Protein AF-A0A1I8BMN9-F1 (afdb_monomer_lite)

Structure (mmCIF, N/CA/C/O backbone):
data_AF-A0A1I8BMN9-F1
#
_entry.id   AF-A0A1I8BMN9-F1
#
loop_
_atom_site.group_PDB
_atom_site.id
_atom_site.type_symbol
_atom_site.label_atom_id
_atom_site.label_alt_id
_atom_site.label_comp_id
_atom_site.label_asym_id
_atom_site.label_entity_id
_atom_site.label_seq_id
_atom_site.pdbx_PDB_ins_code
_atom_site.Cartn_x
_atom_site.Cartn_y
_atom_site.Cartn_z
_atom_site.occupancy
_atom_site.B_iso_or_equiv
_atom_site.auth_seq_id
_atom_site.auth_comp_id
_atom_site.auth_asym_id
_atom_site.auth_atom_id
_atom_site.pdbx_PDB_model_num
ATOM 1 N N . MET A 1 1 ? 40.258 2.651 -18.304 1.00 59.41 1 MET A N 1
ATOM 2 C CA . MET A 1 1 ? 38.860 2.985 -17.955 1.00 59.41 1 MET A CA 1
ATOM 3 C C . MET A 1 1 ? 37.965 2.074 -18.788 1.00 59.41 1 MET A C 1
ATOM 5 O O . MET A 1 1 ? 38.075 2.119 -20.004 1.00 59.41 1 MET A O 1
ATOM 9 N N . THR A 1 2 ? 37.216 1.151 -18.178 1.00 88.31 2 THR A N 1
ATOM 10 C CA . THR A 1 2 ? 36.378 0.184 -18.918 1.00 88.31 2 THR A CA 1
ATOM 11 C C . THR A 1 2 ? 34.942 0.693 -19.035 1.00 88.31 2 THR A C 1
ATOM 13 O O . THR A 1 2 ? 34.477 1.437 -18.172 1.00 88.31 2 THR A O 1
ATOM 16 N N . VAL A 1 3 ? 34.218 0.271 -20.075 1.00 88.69 3 VAL A N 1
ATOM 17 C CA . VAL A 1 3 ? 32.812 0.661 -20.310 1.00 88.69 3 VAL A CA 1
ATOM 18 C C . VAL A 1 3 ? 31.931 0.358 -19.089 1.00 88.69 3 VAL A C 1
ATOM 20 O O . VAL A 1 3 ? 31.103 1.177 -18.695 1.00 88.69 3 VAL A O 1
ATOM 23 N N . SER A 1 4 ? 32.170 -0.772 -18.420 1.00 86.94 4 SER A N 1
ATOM 24 C CA . SER A 1 4 ? 31.459 -1.158 -17.196 1.00 86.94 4 SER A CA 1
ATOM 25 C C . SER A 1 4 ? 31.674 -0.175 -16.040 1.00 86.94 4 SER A C 1
ATOM 27 O O . SER A 1 4 ? 30.757 0.072 -15.259 1.00 86.94 4 SER A O 1
ATOM 29 N N . MET A 1 5 ? 32.873 0.407 -15.930 1.00 88.56 5 MET A N 1
ATOM 30 C CA . MET A 1 5 ? 33.196 1.380 -14.885 1.00 88.56 5 MET A CA 1
ATOM 31 C C . MET A 1 5 ? 32.494 2.721 -15.141 1.00 88.56 5 MET A C 1
ATOM 33 O O . MET A 1 5 ? 31.901 3.272 -14.217 1.00 88.56 5 MET A O 1
ATOM 37 N N . MET A 1 6 ? 32.457 3.173 -16.400 1.00 89.75 6 MET A N 1
ATOM 38 C CA . MET A 1 6 ? 31.724 4.379 -16.811 1.00 89.75 6 MET A CA 1
ATOM 39 C C . MET A 1 6 ? 30.208 4.246 -16.597 1.00 89.75 6 MET A C 1
ATOM 41 O O . MET A 1 6 ? 29.554 5.179 -16.127 1.00 89.75 6 MET A O 1
ATOM 45 N N . TYR A 1 7 ? 29.639 3.075 -16.905 1.00 90.31 7 TYR A N 1
ATOM 46 C CA . TYR A 1 7 ? 28.216 2.805 -16.680 1.00 90.31 7 TYR A CA 1
ATOM 47 C C . TYR A 1 7 ? 27.857 2.836 -15.190 1.00 90.31 7 TYR A C 1
ATOM 49 O O . TYR A 1 7 ? 26.866 3.453 -14.799 1.00 90.31 7 TYR A O 1
ATOM 57 N N . ARG A 1 8 ? 28.695 2.230 -14.337 1.00 91.88 8 ARG A N 1
ATOM 58 C CA . ARG A 1 8 ? 28.484 2.237 -12.883 1.00 91.88 8 ARG A CA 1
ATOM 59 C C . ARG A 1 8 ? 28.522 3.653 -12.311 1.00 91.88 8 ARG A C 1
ATOM 61 O O . ARG A 1 8 ? 27.694 3.999 -11.475 1.00 91.88 8 ARG A O 1
ATOM 68 N N . GLU A 1 9 ? 29.468 4.466 -12.768 1.00 93.00 9 GLU A N 1
ATOM 69 C CA . GLU A 1 9 ? 29.594 5.861 -12.348 1.00 93.00 9 GLU A CA 1
ATOM 70 C C . GLU A 1 9 ? 28.387 6.701 -12.796 1.00 93.00 9 GLU A C 1
ATOM 72 O O . GLU A 1 9 ? 27.808 7.429 -11.991 1.00 93.00 9 GLU A O 1
ATOM 77 N N . SER A 1 10 ? 27.917 6.499 -14.030 1.00 90.81 10 SER A N 1
ATOM 78 C CA . SER A 1 10 ? 26.709 7.153 -14.556 1.00 90.81 10 SER A CA 1
ATOM 79 C C . SER A 1 10 ? 25.452 6.803 -13.749 1.00 90.81 10 SER A C 1
ATOM 81 O O . SER A 1 10 ? 24.656 7.685 -13.425 1.00 90.81 10 SER A O 1
ATOM 83 N N . LEU A 1 11 ? 25.282 5.530 -13.374 1.00 93.56 11 LEU A N 1
ATOM 84 C CA . LEU A 1 11 ? 24.168 5.087 -12.530 1.00 93.56 11 LEU A CA 1
ATOM 85 C C . LEU A 1 11 ? 24.235 5.664 -11.113 1.00 93.56 11 LEU A C 1
ATOM 87 O O . LEU A 1 11 ? 23.212 6.087 -10.577 1.00 93.56 11 LEU A O 1
ATOM 91 N N . ASN A 1 12 ? 25.422 5.701 -10.505 1.00 92.75 12 ASN A N 1
ATOM 92 C CA . ASN A 1 12 ? 25.597 6.272 -9.168 1.00 92.75 12 ASN A CA 1
ATOM 93 C C . ASN A 1 12 ? 25.250 7.766 -9.147 1.00 92.75 12 ASN A C 1
ATOM 95 O O . ASN A 1 12 ? 24.576 8.226 -8.224 1.00 92.75 12 ASN A O 1
ATOM 99 N N . ASN A 1 13 ? 25.645 8.504 -10.186 1.00 91.94 13 ASN A N 1
ATOM 100 C CA . ASN A 1 13 ? 25.300 9.916 -10.337 1.00 91.94 13 ASN A CA 1
ATOM 101 C C . ASN A 1 13 ? 23.783 10.116 -10.485 1.00 91.94 13 ASN A C 1
ATOM 103 O O . ASN A 1 13 ? 23.211 10.986 -9.827 1.00 91.94 13 ASN A O 1
ATOM 107 N N . LEU A 1 14 ? 23.116 9.268 -11.276 1.00 91.75 14 LEU A N 1
ATOM 108 C CA . LEU A 1 14 ? 21.659 9.287 -11.424 1.00 91.75 14 LEU A CA 1
ATOM 109 C C . LEU A 1 14 ? 20.942 9.017 -10.091 1.00 91.75 14 LEU A C 1
ATOM 111 O O . LEU A 1 14 ? 20.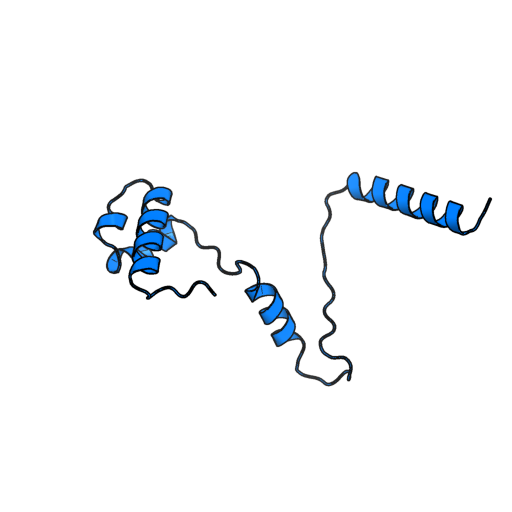035 9.759 -9.719 1.00 91.75 14 LEU A O 1
ATOM 115 N N . MET A 1 15 ? 21.358 7.988 -9.348 1.00 94.25 15 MET A N 1
ATOM 116 C CA . MET A 1 15 ? 20.749 7.650 -8.057 1.00 94.25 15 MET A CA 1
ATOM 117 C C . MET A 1 15 ? 20.942 8.763 -7.023 1.00 94.25 15 MET A C 1
ATOM 119 O O . MET A 1 15 ? 19.996 9.097 -6.313 1.00 94.25 15 MET A O 1
ATOM 123 N N . SER A 1 16 ? 22.129 9.377 -6.971 1.00 91.19 16 SER A N 1
ATOM 124 C CA . SER A 1 16 ? 22.407 10.519 -6.088 1.00 91.19 16 SER A CA 1
ATOM 125 C C . SER A 1 16 ? 21.451 11.689 -6.346 1.00 91.19 16 SER A C 1
ATOM 127 O O . SER A 1 16 ? 20.909 12.262 -5.403 1.00 91.19 16 SER A O 1
ATOM 129 N N . MET A 1 17 ? 21.177 11.996 -7.617 1.00 87.94 17 MET A N 1
ATOM 130 C CA . MET A 1 17 ? 20.233 13.048 -8.001 1.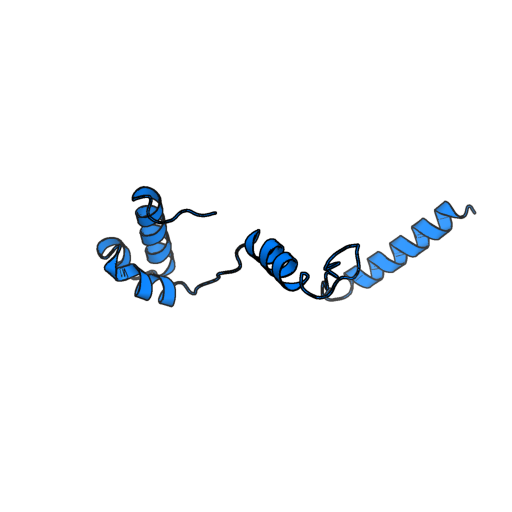00 87.94 17 MET A CA 1
ATOM 131 C C . MET A 1 17 ? 18.786 12.690 -7.636 1.00 87.94 17 MET A C 1
ATOM 133 O O . MET A 1 17 ? 18.060 13.527 -7.105 1.00 87.94 17 MET A O 1
ATOM 137 N N . LEU A 1 18 ? 18.368 11.440 -7.858 1.00 89.75 18 LEU A N 1
ATOM 138 C CA . LEU A 1 18 ? 17.019 10.984 -7.509 1.00 89.75 18 LEU A CA 1
ATOM 139 C C . LEU A 1 18 ? 16.762 11.044 -5.997 1.00 89.75 18 LEU A C 1
ATOM 141 O O . LEU A 1 18 ? 15.683 11.472 -5.589 1.00 89.75 18 LEU A O 1
ATOM 145 N N . TYR A 1 19 ? 17.752 10.692 -5.169 1.00 90.19 19 TYR A N 1
ATOM 146 C CA . TYR A 1 19 ? 17.641 10.772 -3.706 1.00 90.19 19 TYR A CA 1
ATOM 147 C C . TYR A 1 19 ? 17.514 12.202 -3.164 1.00 90.19 19 TYR A C 1
ATOM 149 O O . TYR A 1 19 ? 17.045 12.379 -2.043 1.00 90.19 19 TYR A O 1
ATOM 157 N N . GLN A 1 20 ? 17.898 13.219 -3.939 1.00 91.94 20 GLN A N 1
ATOM 158 C CA . GLN A 1 20 ? 17.757 14.630 -3.558 1.00 91.94 20 GLN A CA 1
ATOM 159 C C . GLN A 1 20 ? 16.364 15.202 -3.873 1.00 91.94 20 GLN A C 1
ATOM 161 O O . GLN A 1 20 ? 16.091 16.362 -3.573 1.00 91.94 20 GLN A O 1
ATOM 166 N N . THR A 1 21 ? 15.476 14.409 -4.479 1.00 90.38 21 THR A N 1
ATOM 167 C CA . THR A 1 21 ? 14.147 14.848 -4.931 1.00 90.38 21 THR A CA 1
ATOM 168 C C . THR A 1 21 ? 13.030 14.000 -4.325 1.00 90.38 21 THR A C 1
ATOM 170 O O . THR A 1 21 ? 13.273 12.929 -3.772 1.00 90.38 21 THR A O 1
ATOM 173 N N . HIS A 1 22 ? 11.782 14.462 -4.436 1.00 82.56 22 HIS A N 1
ATOM 174 C CA . HIS A 1 22 ? 10.607 13.662 -4.089 1.00 82.56 22 HIS A CA 1
ATOM 175 C C . HIS A 1 22 ? 10.224 12.744 -5.264 1.00 82.56 22 HIS A C 1
ATOM 177 O O . HIS A 1 22 ? 9.793 13.245 -6.306 1.00 82.56 22 HIS A O 1
ATOM 183 N N . PRO A 1 23 ? 10.359 11.410 -5.137 1.00 84.00 23 PRO A N 1
ATOM 184 C CA . PRO A 1 23 ? 10.094 10.509 -6.248 1.00 84.00 23 PRO A CA 1
ATOM 185 C C . PRO A 1 23 ? 8.589 10.306 -6.464 1.00 84.00 23 PRO A C 1
ATOM 187 O O . PRO A 1 23 ? 7.839 10.010 -5.533 1.00 84.00 23 PRO A O 1
ATOM 190 N N . HIS A 1 24 ? 8.165 10.373 -7.725 1.00 82.75 24 HIS A N 1
ATOM 191 C CA . HIS A 1 24 ? 6.840 9.948 -8.173 1.00 82.75 24 HIS A CA 1
ATOM 192 C C . HIS A 1 24 ? 6.982 8.687 -9.031 1.00 82.75 24 HIS A C 1
ATOM 194 O O . HIS A 1 24 ? 7.672 8.692 -10.049 1.00 82.75 24 HIS A O 1
ATOM 200 N N . PHE A 1 25 ? 6.334 7.594 -8.625 1.00 79.31 25 PHE A N 1
ATOM 201 C CA . PHE A 1 25 ? 6.462 6.302 -9.301 1.00 79.31 25 PHE A CA 1
ATOM 202 C C . PHE A 1 25 ? 5.303 6.068 -10.270 1.00 79.31 25 PHE A C 1
ATOM 204 O O . PHE A 1 25 ? 4.176 5.802 -9.854 1.00 79.31 25 PHE A O 1
ATOM 211 N N . ILE A 1 26 ? 5.593 6.112 -11.571 1.00 80.50 26 ILE A N 1
ATOM 212 C CA . ILE A 1 26 ? 4.657 5.710 -12.625 1.00 80.50 26 ILE A CA 1
ATOM 213 C C . ILE A 1 26 ? 5.048 4.308 -13.090 1.00 80.50 26 ILE A C 1
ATOM 215 O O . ILE A 1 26 ? 6.150 4.091 -13.592 1.00 80.50 26 ILE A O 1
ATOM 219 N N . ARG A 1 27 ? 4.144 3.339 -12.922 1.00 76.75 27 ARG A N 1
ATOM 220 C CA . ARG A 1 27 ? 4.342 1.970 -13.408 1.00 76.75 27 ARG A CA 1
ATOM 221 C C . ARG A 1 27 ? 3.615 1.787 -14.735 1.00 76.75 27 ARG A C 1
ATOM 223 O O . ARG A 1 27 ? 2.390 1.712 -14.757 1.00 76.75 27 ARG A O 1
ATOM 230 N N . CYS A 1 28 ? 4.362 1.662 -15.828 1.00 76.69 28 CYS A N 1
ATOM 231 C CA . CYS A 1 28 ? 3.790 1.270 -17.114 1.00 76.69 28 CYS A CA 1
ATOM 232 C C . CYS A 1 28 ? 3.312 -0.188 -17.048 1.00 76.69 28 CYS A C 1
ATOM 234 O O . CYS A 1 28 ? 4.036 -1.068 -16.578 1.00 76.69 28 CYS A O 1
ATOM 236 N N . ILE A 1 29 ? 2.094 -0.445 -17.523 1.00 74.44 29 ILE A N 1
ATOM 237 C CA . ILE A 1 29 ? 1.518 -1.788 -17.629 1.00 74.44 29 ILE A CA 1
ATOM 238 C C . ILE A 1 29 ? 1.405 -2.116 -19.111 1.00 74.44 29 ILE A C 1
ATOM 240 O O . ILE A 1 29 ? 0.821 -1.347 -19.872 1.00 74.44 29 ILE A O 1
ATOM 244 N N . ILE A 1 30 ? 1.949 -3.263 -19.517 1.00 74.56 30 ILE A N 1
ATOM 245 C CA . ILE A 1 30 ? 1.723 -3.788 -20.862 1.00 74.56 30 ILE A CA 1
ATOM 246 C C . ILE A 1 30 ? 0.367 -4.497 -20.833 1.00 74.56 30 ILE A C 1
ATOM 248 O O . ILE A 1 30 ? 0.227 -5.500 -20.134 1.00 74.56 30 ILE A O 1
ATOM 252 N N . PRO A 1 31 ? -0.646 -3.990 -21.555 1.00 64.88 31 PRO A N 1
ATOM 253 C CA . PRO A 1 31 ? -2.008 -4.497 -21.436 1.00 64.88 31 PRO A CA 1
ATOM 254 C C . PRO A 1 31 ? -2.176 -5.898 -22.035 1.00 64.88 31 PRO A C 1
ATOM 256 O O . PRO A 1 31 ? -3.120 -6.603 -21.695 1.00 64.88 31 PRO A O 1
ATOM 259 N N . ASN A 1 32 ? -1.312 -6.263 -22.983 1.00 69.19 32 ASN A N 1
ATOM 260 C CA . ASN A 1 32 ? -1.147 -7.590 -23.569 1.00 69.19 32 ASN A CA 1
ATOM 261 C C . ASN A 1 32 ? 0.034 -7.555 -24.556 1.00 69.19 32 ASN A C 1
ATOM 263 O O . ASN A 1 32 ? 0.345 -6.507 -25.120 1.00 69.19 32 ASN A O 1
ATOM 267 N N . GLU A 1 33 ? 0.668 -8.701 -24.803 1.00 77.62 33 GLU A N 1
ATOM 268 C CA . GLU A 1 33 ? 1.796 -8.812 -25.745 1.00 77.62 33 GLU A CA 1
ATOM 269 C C . GLU A 1 33 ? 1.361 -8.726 -27.217 1.00 77.62 33 GLU A C 1
ATOM 271 O O . GLU A 1 33 ? 2.126 -8.301 -28.079 1.00 77.62 33 GLU A O 1
ATOM 276 N N . LYS A 1 34 ? 0.106 -9.091 -27.512 1.00 80.38 34 LYS A N 1
ATOM 277 C CA . LYS A 1 34 ? -0.440 -9.186 -28.878 1.00 80.38 34 LYS A CA 1
ATOM 278 C C . LYS A 1 34 ? -0.994 -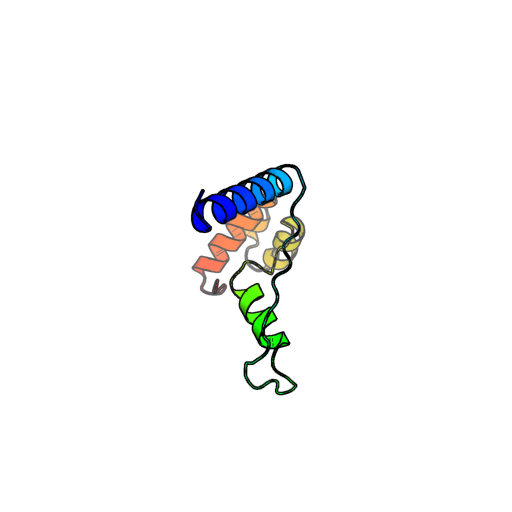7.865 -29.429 1.00 80.38 34 LYS A C 1
ATOM 280 O O . LYS A 1 34 ? -1.570 -7.861 -30.511 1.00 80.38 34 LYS A O 1
ATOM 285 N N . LYS A 1 35 ? -0.842 -6.757 -28.692 1.00 73.06 35 LYS A N 1
ATOM 286 C CA . LYS A 1 35 ? -1.395 -5.421 -28.996 1.00 73.06 35 LYS A CA 1
ATOM 287 C C . LYS A 1 35 ? -2.890 -5.423 -29.375 1.00 73.06 35 LYS A C 1
ATOM 289 O O . LYS A 1 35 ? -3.353 -4.536 -30.084 1.00 73.06 35 LYS A O 1
ATOM 294 N N . ALA A 1 36 ? -3.649 -6.405 -28.895 1.00 70.19 36 ALA A N 1
ATOM 295 C CA . ALA A 1 36 ? -5.087 -6.502 -29.096 1.00 70.19 36 ALA A CA 1
ATOM 296 C C . ALA A 1 36 ? -5.817 -5.489 -28.198 1.00 70.19 36 ALA A C 1
ATOM 298 O O . ALA A 1 36 ? -5.472 -5.309 -27.025 1.00 70.19 36 ALA A O 1
ATOM 299 N N . SER A 1 37 ? -6.836 -4.820 -28.729 1.00 63.44 37 SER A N 1
ATOM 300 C CA . SER A 1 37 ? -7.664 -3.879 -27.972 1.00 63.44 37 SER A CA 1
ATOM 301 C C . SER A 1 37 ? -8.513 -4.621 -26.929 1.00 63.44 37 SER A C 1
ATOM 303 O O . SER A 1 37 ? -9.265 -5.515 -27.305 1.00 63.44 37 SER A O 1
ATOM 305 N N . GLY A 1 38 ? -8.425 -4.253 -25.639 1.00 59.41 38 GLY A N 1
ATOM 306 C CA . GLY A 1 38 ? -9.446 -4.635 -24.641 1.00 59.41 38 GLY A CA 1
ATOM 307 C C . GLY A 1 38 ? -9.001 -5.058 -23.231 1.00 59.41 38 GLY A C 1
ATOM 308 O O . GLY A 1 38 ? -9.837 -5.050 -22.338 1.00 59.41 38 GLY A O 1
ATOM 309 N N . ASN A 1 39 ? -7.725 -5.376 -22.965 1.00 62.09 39 ASN A N 1
ATOM 310 C CA . ASN A 1 39 ? -7.378 -6.132 -21.736 1.00 62.09 39 ASN A CA 1
ATOM 311 C C . ASN A 1 39 ? -6.525 -5.403 -20.675 1.00 62.09 39 ASN A C 1
ATOM 313 O O . ASN A 1 39 ? -6.254 -5.964 -19.617 1.00 62.09 39 ASN A O 1
ATOM 317 N N . GLY A 1 40 ? -6.122 -4.148 -20.901 1.00 62.50 40 GLY A N 1
ATOM 318 C CA . GLY A 1 40 ? -5.214 -3.440 -19.980 1.00 62.50 40 GLY A CA 1
ATOM 319 C C . GLY A 1 40 ? -5.805 -3.071 -18.622 1.00 62.50 40 GLY A C 1
ATOM 320 O O . GLY A 1 40 ? -5.106 -3.068 -17.611 1.00 62.50 40 GLY A O 1
ATOM 321 N N . VAL A 1 41 ? -7.106 -2.781 -18.591 1.00 70.44 41 VAL A N 1
ATOM 322 C CA . VAL A 1 41 ? -7.804 -2.318 -17.383 1.00 70.44 41 VAL A CA 1
ATOM 323 C C . VAL A 1 41 ? -7.894 -3.429 -16.335 1.00 70.44 41 VAL A C 1
ATOM 325 O O . VAL A 1 41 ? -7.689 -3.176 -15.149 1.00 70.44 41 VAL A O 1
ATOM 328 N N . LEU A 1 42 ? -8.129 -4.673 -16.763 1.00 73.31 42 LEU A N 1
ATOM 329 C CA . LEU A 1 42 ? -8.228 -5.825 -15.861 1.00 73.31 42 LEU A CA 1
ATOM 330 C C . LEU A 1 42 ? -6.902 -6.108 -15.150 1.00 73.31 42 LEU A C 1
ATOM 332 O O . LEU A 1 42 ? -6.894 -6.434 -13.964 1.00 73.31 42 LEU A O 1
ATOM 336 N N . GLU A 1 43 ? -5.784 -5.915 -15.845 1.00 72.06 43 GLU A N 1
ATOM 337 C CA . GLU A 1 43 ? -4.452 -6.095 -15.277 1.00 72.06 43 GLU A CA 1
ATOM 338 C C . GLU A 1 43 ? -4.114 -5.006 -14.245 1.00 72.06 43 GLU A C 1
ATOM 340 O O . GLU A 1 43 ? -3.553 -5.298 -13.186 1.00 72.06 43 GLU A O 1
ATOM 345 N N . GLY A 1 44 ? -4.550 -3.765 -14.491 1.00 69.19 44 GLY A N 1
ATOM 346 C CA . GLY A 1 44 ? -4.495 -2.683 -13.505 1.00 69.19 44 GLY A CA 1
ATOM 347 C C . GLY A 1 44 ? -5.305 -3.000 -12.243 1.00 69.19 44 GLY A C 1
ATOM 348 O O . GLY A 1 44 ? -4.775 -2.918 -11.134 1.00 69.19 44 GLY A O 1
ATOM 349 N N . ILE A 1 45 ? -6.554 -3.458 -12.400 1.00 73.25 45 ILE A N 1
ATOM 350 C CA . ILE A 1 45 ? -7.412 -3.885 -11.279 1.00 73.25 45 ILE A CA 1
ATOM 351 C C . ILE A 1 45 ? -6.752 -5.031 -10.502 1.00 73.25 45 ILE A C 1
ATOM 353 O O . ILE A 1 45 ? -6.729 -5.008 -9.270 1.00 73.25 45 ILE A O 1
ATOM 357 N N . ARG A 1 46 ? -6.174 -6.016 -11.199 1.00 72.44 46 ARG A N 1
ATOM 358 C CA . ARG A 1 46 ? -5.481 -7.158 -10.588 1.00 72.44 46 ARG A CA 1
ATOM 359 C C . ARG A 1 46 ? -4.316 -6.714 -9.704 1.00 72.44 46 ARG A C 1
ATOM 361 O O . ARG A 1 46 ? -4.171 -7.227 -8.598 1.00 72.44 46 ARG A O 1
ATOM 368 N N . ILE A 1 47 ? -3.499 -5.765 -10.163 1.00 74.50 47 ILE A N 1
ATOM 369 C CA . ILE A 1 47 ? -2.380 -5.227 -9.376 1.00 74.50 47 ILE A CA 1
ATOM 370 C C . ILE A 1 47 ? -2.901 -4.439 -8.168 1.00 74.50 47 ILE A C 1
ATOM 372 O O . ILE A 1 47 ? -2.436 -4.672 -7.054 1.00 74.50 47 ILE A O 1
ATOM 376 N N . CYS A 1 48 ? -3.899 -3.569 -8.349 1.00 70.75 48 CYS A N 1
ATOM 377 C CA . CYS A 1 48 ? -4.485 -2.793 -7.252 1.00 70.75 48 CYS A CA 1
ATOM 378 C C . CYS A 1 48 ? -5.114 -3.682 -6.167 1.00 70.75 48 CYS A C 1
ATOM 380 O O . CYS A 1 48 ? -5.008 -3.365 -4.984 1.00 70.75 48 CYS A O 1
ATOM 382 N N . ARG A 1 49 ? -5.717 -4.818 -6.548 1.00 70.69 49 ARG A N 1
ATOM 383 C CA . ARG A 1 49 ? -6.304 -5.796 -5.615 1.00 70.69 49 ARG A CA 1
ATOM 384 C C . ARG A 1 49 ? -5.285 -6.599 -4.813 1.00 70.69 49 ARG A C 1
ATOM 386 O O . ARG A 1 49 ? -5.654 -7.107 -3.766 1.00 70.69 49 ARG A O 1
ATOM 393 N N . LYS A 1 50 ? -4.033 -6.716 -5.272 1.00 72.12 50 LYS A N 1
ATOM 394 C CA . LYS A 1 50 ? -2.953 -7.332 -4.478 1.00 72.12 50 LYS A CA 1
ATOM 395 C C . LYS A 1 50 ? -2.474 -6.441 -3.326 1.00 72.12 50 LYS A C 1
ATOM 397 O O . LYS A 1 50 ? -1.742 -6.916 -2.466 1.00 72.12 50 LYS A O 1
ATOM 402 N N . GLY A 1 51 ? -2.825 -5.154 -3.338 1.00 73.31 51 GLY A N 1
ATOM 403 C CA . GLY A 1 51 ? -2.621 -4.256 -2.204 1.00 73.31 51 GLY A CA 1
ATOM 404 C C . GLY A 1 51 ? -3.848 -4.189 -1.292 1.00 73.31 51 GLY A C 1
ATOM 405 O O . GLY A 1 51 ? -4.733 -5.034 -1.348 1.00 73.31 51 GLY A O 1
ATOM 406 N N . TYR A 1 52 ? -3.934 -3.113 -0.506 1.00 67.25 52 TYR A N 1
ATOM 407 C CA . TYR A 1 52 ? -5.142 -2.721 0.229 1.00 67.25 52 TYR A CA 1
ATOM 408 C C . TYR A 1 52 ? -5.797 -1.528 -0.481 1.00 67.25 52 TYR A C 1
ATOM 410 O O . TYR A 1 52 ? -5.565 -0.380 -0.085 1.00 67.25 52 TYR A O 1
ATOM 418 N N . PRO A 1 53 ? -6.552 -1.761 -1.575 1.00 64.38 53 PRO A N 1
ATOM 419 C CA . PRO A 1 53 ? -7.132 -0.679 -2.367 1.00 64.38 53 PRO A CA 1
ATOM 420 C C . PRO A 1 53 ? -8.246 0.043 -1.608 1.00 64.38 53 PRO A C 1
ATOM 422 O O . PRO A 1 53 ? -8.480 1.226 -1.836 1.00 64.38 53 PRO A O 1
ATOM 425 N N . ASN A 1 54 ? -8.922 -0.658 -0.695 1.00 69.88 54 ASN A N 1
ATOM 426 C CA . ASN A 1 54 ? -9.960 -0.077 0.137 1.00 69.88 54 ASN A CA 1
ATOM 427 C C . ASN A 1 54 ? -9.344 0.451 1.439 1.00 69.88 54 ASN A C 1
ATOM 429 O O . ASN A 1 54 ? -8.889 -0.326 2.279 1.00 69.88 54 ASN A O 1
ATOM 433 N N . ARG A 1 55 ? -9.322 1.777 1.590 1.00 74.88 55 ARG A N 1
ATOM 434 C CA . ARG A 1 55 ? -8.941 2.470 2.824 1.00 74.88 55 ARG A CA 1
ATOM 435 C C . ARG A 1 55 ? -10.153 3.254 3.307 1.00 74.88 55 ARG A C 1
ATOM 437 O O . ARG A 1 55 ? -10.539 4.231 2.675 1.00 74.88 55 ARG A O 1
ATOM 444 N N . MET A 1 56 ? -10.752 2.808 4.404 1.00 82.31 56 MET A N 1
ATOM 445 C CA . MET A 1 56 ? -11.866 3.497 5.056 1.00 82.31 56 MET A CA 1
ATOM 446 C C . MET A 1 56 ? -11.378 4.202 6.318 1.00 82.31 56 MET A C 1
ATOM 448 O O . MET A 1 56 ? -10.483 3.707 7.003 1.00 82.31 56 MET A O 1
ATOM 452 N N . VAL A 1 57 ? -11.979 5.351 6.621 1.00 87.25 57 VAL A N 1
ATOM 453 C CA . VAL A 1 57 ? -11.768 6.056 7.890 1.00 87.25 57 VAL A CA 1
ATOM 454 C C . VAL A 1 57 ? -12.434 5.261 9.019 1.00 87.25 57 VAL A C 1
ATOM 456 O O . VAL A 1 57 ? -13.460 4.613 8.800 1.00 87.25 57 VAL A O 1
ATOM 459 N N . TYR A 1 58 ? -11.857 5.286 10.223 1.00 86.25 58 TYR A N 1
ATOM 460 C CA . TYR A 1 58 ? -12.377 4.528 11.367 1.00 86.25 58 TYR A CA 1
ATOM 461 C C . TYR A 1 58 ? -13.810 4.927 11.748 1.00 86.25 58 TYR A C 1
ATOM 463 O O . TYR A 1 58 ? -14.619 4.049 12.040 1.00 86.25 58 TYR A O 1
ATOM 471 N N . SER A 1 59 ? -14.156 6.213 11.668 1.00 85.81 59 SER A N 1
ATOM 472 C CA . SER A 1 59 ? -15.522 6.712 11.870 1.00 85.81 59 SER A CA 1
ATOM 473 C C . SER A 1 59 ? -16.530 6.059 10.911 1.00 85.81 59 SER A C 1
ATOM 475 O O . SER A 1 59 ? -17.543 5.507 11.346 1.00 85.81 59 SER A O 1
ATOM 477 N N . ASP A 1 60 ? -16.215 6.037 9.613 1.00 85.75 60 ASP A N 1
ATOM 478 C CA . ASP A 1 60 ? -17.055 5.437 8.572 1.00 85.75 60 ASP A CA 1
ATOM 479 C C . ASP A 1 60 ? -17.162 3.918 8.711 1.00 85.75 60 ASP A C 1
ATOM 481 O O . ASP A 1 60 ? -18.209 3.336 8.415 1.00 85.75 60 ASP A O 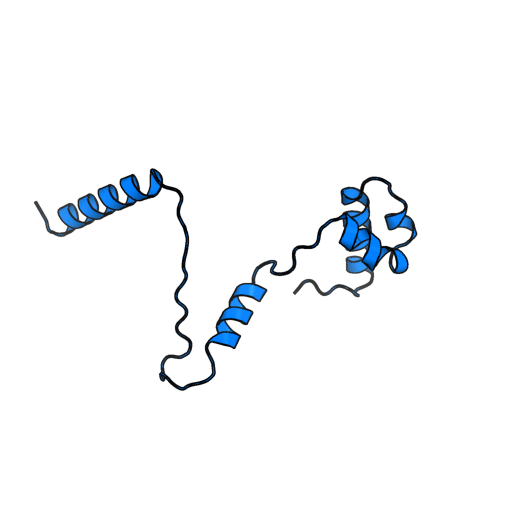1
ATOM 485 N N . PHE A 1 61 ? -16.069 3.263 9.116 1.00 86.88 61 PHE A N 1
ATOM 486 C CA . PHE A 1 61 ? -16.044 1.824 9.359 1.00 86.88 61 PHE A CA 1
ATOM 487 C C . PHE A 1 61 ? -16.929 1.477 10.557 1.00 86.88 61 PHE A C 1
ATOM 489 O O . PHE A 1 61 ? -17.839 0.658 10.444 1.00 86.88 61 PHE A O 1
ATOM 496 N N . LYS A 1 62 ? -16.738 2.166 11.683 1.00 85.12 62 LYS A N 1
ATOM 497 C CA . LYS A 1 62 ? -17.558 2.001 12.881 1.00 85.12 62 LYS A CA 1
ATOM 498 C C . LYS A 1 62 ? -19.039 2.210 12.574 1.00 85.12 62 LYS A C 1
ATOM 500 O O . LYS A 1 62 ? -19.843 1.366 12.944 1.00 85.12 62 LYS A O 1
ATOM 505 N N . HIS A 1 63 ? -19.402 3.281 11.866 1.00 86.81 63 HIS A N 1
ATOM 506 C CA . HIS A 1 63 ? -20.800 3.562 11.538 1.00 86.81 63 HIS A CA 1
ATOM 507 C C . HIS A 1 63 ? -21.427 2.476 10.651 1.00 86.81 63 HIS A C 1
ATOM 509 O O . HIS A 1 63 ? -22.527 2.008 10.938 1.00 86.81 63 HIS A O 1
ATOM 515 N N . ARG A 1 64 ? -20.715 2.022 9.610 1.00 86.12 64 ARG A N 1
ATOM 516 C CA . ARG A 1 64 ? -21.217 0.990 8.686 1.00 86.12 64 ARG A CA 1
ATOM 517 C C . ARG A 1 64 ? -21.364 -0.386 9.328 1.00 86.12 64 ARG A C 1
ATOM 519 O O . ARG A 1 64 ? -22.323 -1.090 9.027 1.00 86.12 64 ARG A O 1
ATOM 526 N N . TYR A 1 65 ? -20.426 -0.770 10.189 1.00 84.44 65 TYR A N 1
ATOM 527 C CA . TYR A 1 65 ? -20.375 -2.112 10.771 1.00 84.44 65 TYR A CA 1
ATOM 528 C C . TYR A 1 65 ? -20.922 -2.180 12.209 1.00 84.44 65 TYR A C 1
ATOM 530 O O . TYR A 1 65 ? -20.959 -3.261 12.793 1.00 84.44 65 TYR A O 1
ATOM 538 N N . ALA A 1 66 ? -21.426 -1.070 12.764 1.00 85.12 66 ALA A N 1
ATOM 539 C CA . ALA A 1 66 ? -22.032 -1.030 14.100 1.00 85.12 66 ALA A CA 1
ATOM 540 C C . ALA A 1 66 ? -23.214 -1.995 14.264 1.00 85.12 66 ALA A C 1
ATOM 542 O O . ALA A 1 66 ? -23.425 -2.517 15.351 1.00 85.12 66 ALA A O 1
ATOM 543 N N . ILE A 1 67 ? -23.970 -2.258 13.194 1.00 84.69 67 ILE A N 1
ATOM 544 C CA . ILE A 1 67 ? -25.119 -3.178 13.231 1.00 84.69 67 ILE A CA 1
ATOM 545 C C 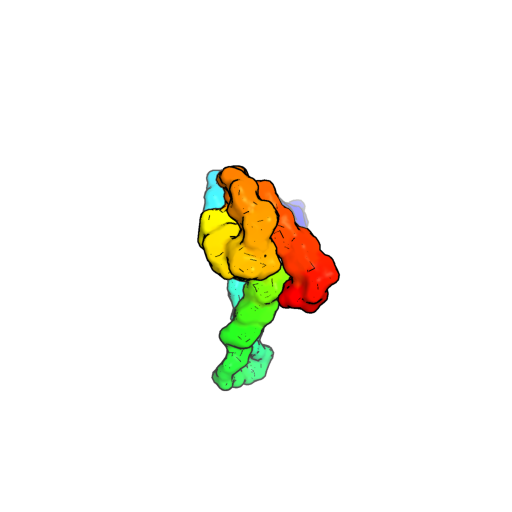. ILE A 1 67 ? -24.657 -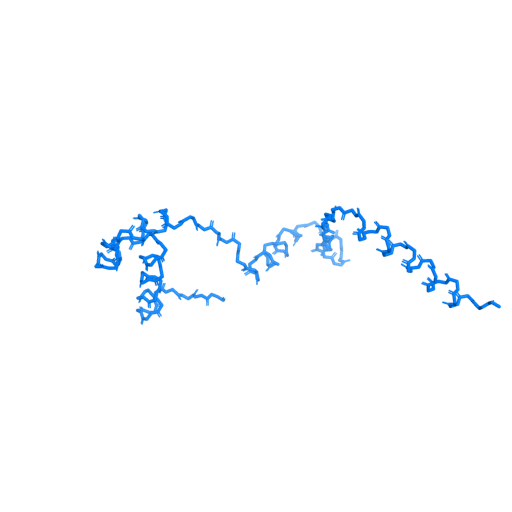4.631 13.413 1.00 84.69 67 ILE A C 1
ATOM 547 O O . ILE A 1 67 ? -25.343 -5.424 14.051 1.00 84.69 67 ILE A O 1
ATOM 551 N N . LEU A 1 68 ? -23.487 -4.977 12.873 1.00 82.25 68 LEU A N 1
ATOM 552 C CA . LEU A 1 68 ? -22.948 -6.337 12.908 1.00 82.25 68 LEU A CA 1
ATOM 553 C C . LEU A 1 68 ? -22.194 -6.635 14.215 1.00 82.25 68 LEU A C 1
ATOM 555 O O . LEU A 1 68 ? -22.063 -7.790 14.600 1.00 82.25 68 LEU A O 1
ATOM 559 N N . ALA A 1 69 ? -21.716 -5.599 14.905 1.00 82.00 69 ALA A N 1
ATOM 560 C CA . ALA A 1 69 ? -20.902 -5.708 16.114 1.00 82.00 69 ALA A CA 1
ATOM 561 C C . ALA A 1 69 ? -21.227 -4.548 17.075 1.00 82.00 69 ALA A C 1
ATOM 563 O O . ALA A 1 69 ? -20.430 -3.634 17.307 1.00 82.00 69 ALA A O 1
ATOM 564 N N . ALA A 1 70 ? -22.465 -4.554 17.581 1.00 82.62 70 ALA A N 1
ATOM 565 C CA . ALA A 1 70 ? -23.035 -3.453 18.358 1.00 82.62 70 ALA A CA 1
ATOM 566 C C . ALA A 1 70 ? -22.352 -3.239 19.717 1.00 82.62 70 ALA A C 1
ATOM 568 O O . ALA A 1 70 ? -22.332 -2.115 20.218 1.00 82.62 70 ALA A O 1
ATOM 569 N N . ASP A 1 71 ? -21.788 -4.287 20.318 1.00 82.88 71 ASP A N 1
ATOM 570 C CA . ASP A 1 71 ? -21.100 -4.181 21.606 1.00 82.88 71 ASP A CA 1
ATOM 571 C C . ASP A 1 71 ? -19.699 -3.586 21.446 1.00 82.88 71 ASP A C 1
ATOM 573 O O . ASP A 1 71 ? -19.294 -2.720 22.220 1.00 82.88 71 ASP A O 1
ATOM 577 N N . GLU A 1 72 ? -18.999 -3.959 20.378 1.00 81.69 72 GLU A N 1
ATOM 578 C CA . GLU A 1 72 ? -17.684 -3.438 20.015 1.00 81.69 72 GLU A CA 1
ATOM 579 C C . GLU A 1 72 ? -17.771 -1.989 19.505 1.00 81.69 72 GLU A C 1
ATOM 581 O O . GLU A 1 72 ? -16.869 -1.182 19.736 1.00 81.69 72 GLU A O 1
ATOM 586 N N . ALA A 1 73 ? -18.889 -1.617 18.873 1.00 82.06 73 ALA A N 1
ATOM 587 C CA . ALA A 1 73 ? -19.152 -0.257 18.407 1.00 82.06 73 ALA A CA 1
ATOM 588 C C . ALA A 1 73 ? -19.481 0.745 19.532 1.00 82.06 73 ALA A C 1
ATOM 590 O O . ALA A 1 73 ? -19.449 1.955 19.299 1.00 82.06 73 ALA A O 1
ATOM 591 N N . LYS A 1 74 ? -19.762 0.298 20.763 1.00 82.75 74 LYS A N 1
ATOM 592 C CA . LYS A 1 74 ? -19.995 1.208 21.904 1.00 82.75 74 LYS A CA 1
ATOM 593 C C . LYS A 1 74 ? -18.720 1.895 22.391 1.00 82.75 74 LYS A C 1
ATOM 595 O O . LYS A 1 74 ? -18.802 2.909 23.080 1.00 82.75 74 LYS A O 1
ATOM 600 N N . VAL A 1 75 ? -17.546 1.379 22.025 1.00 84.94 75 VAL A N 1
ATOM 601 C CA . VAL A 1 75 ? -16.259 1.946 22.441 1.00 84.94 75 VAL A CA 1
ATOM 602 C C . VAL A 1 75 ? -16.094 3.359 21.851 1.00 84.94 75 VAL A C 1
ATOM 604 O O . VAL A 1 75 ? -16.255 3.534 20.637 1.00 84.94 75 VAL A O 1
ATOM 607 N N . PRO A 1 76 ? -15.797 4.388 22.671 1.00 81.69 76 PRO A N 1
ATOM 608 C CA . PRO A 1 76 ? -15.661 5.766 22.195 1.00 81.69 76 PRO A CA 1
ATOM 609 C C . PRO A 1 76 ? -14.438 5.954 21.291 1.00 81.69 76 PRO A C 1
ATOM 611 O O . PRO A 1 76 ? -14.508 6.733 20.346 1.00 81.69 76 PRO A O 1
ATOM 614 N N . ASP A 1 77 ? -13.356 5.204 21.525 1.00 88.88 77 ASP A N 1
ATOM 615 C CA . ASP A 1 77 ? -12.207 5.173 20.619 1.00 88.88 77 ASP A CA 1
ATOM 616 C C . ASP A 1 77 ? -12.562 4.451 19.310 1.00 88.88 77 ASP A C 1
ATOM 618 O O . ASP A 1 77 ? -12.792 3.240 19.280 1.00 88.88 77 ASP A O 1
ATOM 622 N N . GLU A 1 78 ? -12.586 5.205 18.213 1.00 86.38 78 GLU A N 1
ATOM 623 C CA . GLU A 1 78 ? -12.929 4.714 16.877 1.00 86.38 78 GLU A CA 1
ATOM 624 C C . GLU A 1 78 ? -11.948 3.655 16.371 1.00 86.38 78 GLU A C 1
ATOM 626 O O . GLU A 1 78 ? -12.346 2.729 15.655 1.00 86.38 78 GLU A O 1
ATOM 631 N N . LYS A 1 79 ? -10.670 3.758 16.758 1.00 86.44 79 LYS A N 1
ATOM 632 C CA . LYS A 1 79 ? -9.636 2.808 16.346 1.00 86.44 79 LYS A CA 1
ATOM 633 C C . LYS A 1 79 ? -9.806 1.475 17.070 1.00 86.44 79 LYS A C 1
ATOM 635 O O . LYS A 1 79 ? -9.806 0.429 16.417 1.00 86.44 79 LYS A O 1
ATOM 640 N N . ALA A 1 80 ? -9.976 1.502 18.392 1.00 86.62 80 ALA A N 1
ATOM 641 C CA . ALA A 1 80 ? -10.266 0.303 19.173 1.00 86.62 80 ALA A CA 1
ATOM 642 C C . ALA A 1 80 ? -11.591 -0.349 18.752 1.00 86.62 80 ALA A C 1
ATOM 644 O O . ALA A 1 80 ? -11.625 -1.566 18.565 1.00 86.62 80 ALA A O 1
ATOM 645 N N . ALA A 1 81 ? -12.639 0.450 18.516 1.00 86.69 81 ALA A N 1
ATOM 646 C CA . ALA A 1 81 ? -13.922 -0.036 18.012 1.00 86.69 81 ALA A CA 1
ATOM 647 C C . ALA A 1 81 ? -13.759 -0.744 16.659 1.00 86.69 81 ALA A C 1
ATOM 649 O O . ALA A 1 81 ? -14.171 -1.888 16.502 1.00 86.69 81 ALA A O 1
ATOM 650 N N . SER A 1 82 ? -13.084 -0.111 15.694 1.00 87.25 82 SER A N 1
ATOM 651 C CA . SER A 1 82 ? -12.876 -0.692 14.360 1.00 87.25 82 SER A CA 1
ATOM 652 C C . SER A 1 82 ? -12.073 -1.992 14.401 1.00 87.25 82 SER A C 1
ATOM 654 O O . SER A 1 82 ? -12.381 -2.931 13.664 1.00 87.25 82 SER A O 1
ATOM 656 N N . LYS A 1 83 ? -11.071 -2.079 15.285 1.00 87.94 83 LYS A N 1
ATOM 657 C CA . LYS A 1 83 ? -10.311 -3.314 15.498 1.00 87.94 83 LYS A CA 1
ATOM 658 C C . LYS A 1 83 ? -11.192 -4.417 16.089 1.00 87.94 83 LYS A C 1
ATOM 660 O O . LYS A 1 83 ? -11.215 -5.509 15.538 1.00 87.94 83 LYS A O 1
ATOM 665 N N . GLY A 1 84 ? -11.957 -4.121 17.142 1.00 86.94 84 GLY A N 1
ATOM 666 C CA . GLY A 1 84 ? -12.860 -5.090 17.772 1.00 86.94 84 GLY A CA 1
ATOM 667 C C . GLY A 1 84 ? -13.936 -5.612 16.817 1.00 86.94 84 GLY A C 1
ATOM 668 O O . GLY A 1 84 ? -14.157 -6.818 16.735 1.00 86.94 84 GLY A O 1
ATOM 669 N N . ILE A 1 85 ? -14.531 -4.716 16.025 1.00 86.50 85 ILE A N 1
ATOM 670 C CA . ILE A 1 85 ? -15.495 -5.064 14.974 1.00 86.50 85 ILE A CA 1
ATOM 671 C C . ILE A 1 85 ? -14.840 -5.974 13.921 1.00 86.50 85 ILE A C 1
ATOM 673 O O . ILE A 1 85 ? -15.404 -7.005 13.566 1.00 86.50 85 ILE A O 1
ATOM 677 N N . THR A 1 86 ? -13.637 -5.636 13.442 1.00 86.50 86 THR A N 1
ATOM 678 C CA . THR A 1 86 ? -12.918 -6.456 12.447 1.00 86.50 86 THR A CA 1
ATOM 679 C C . THR A 1 86 ? -12.568 -7.836 13.005 1.00 86.50 86 THR A C 1
ATOM 681 O O . THR A 1 86 ? -12.794 -8.840 12.335 1.00 86.50 86 THR A O 1
ATOM 684 N N . ASP A 1 87 ? -12.071 -7.905 14.241 1.00 86.50 87 ASP A N 1
ATOM 685 C CA . ASP A 1 87 ? -11.693 -9.161 14.894 1.00 86.50 87 ASP A CA 1
ATOM 686 C C . ASP A 1 87 ? -12.907 -10.084 15.094 1.00 86.50 87 ASP A C 1
ATOM 688 O O . ASP A 1 87 ? -12.796 -11.299 14.914 1.00 86.50 87 ASP A O 1
ATOM 692 N N . ARG A 1 88 ? -14.081 -9.524 15.418 1.00 84.56 88 ARG A N 1
ATOM 693 C CA . ARG A 1 88 ? -15.342 -10.276 15.503 1.00 84.56 88 ARG A CA 1
ATOM 694 C C . ARG A 1 88 ? -15.802 -10.779 14.135 1.00 84.56 88 ARG A C 1
ATOM 696 O O . ARG A 1 88 ? -16.074 -11.968 13.990 1.00 84.56 88 ARG A O 1
ATOM 703 N N . LEU A 1 89 ? -15.810 -9.910 13.124 1.00 82.94 89 LEU A N 1
ATOM 704 C CA . LEU A 1 89 ? -16.224 -10.259 11.760 1.00 82.94 89 LEU A CA 1
ATOM 705 C C . LEU A 1 89 ? -15.313 -11.308 11.102 1.00 82.94 89 LEU A C 1
ATOM 707 O O . LEU A 1 89 ? -15.792 -12.135 10.328 1.00 82.94 89 LEU A O 1
ATOM 711 N N . CYS A 1 90 ? -14.017 -11.303 11.423 1.00 80.50 90 CYS A N 1
ATOM 712 C CA . CYS A 1 90 ? -13.073 -12.328 10.975 1.00 80.50 90 CYS A CA 1
ATOM 713 C C . CYS A 1 90 ? -13.303 -13.689 11.654 1.00 80.50 90 CYS A C 1
ATOM 715 O O . CYS A 1 90 ? -13.027 -14.716 11.042 1.00 80.50 90 CYS A O 1
ATOM 717 N N . ARG A 1 91 ? -13.792 -13.722 12.903 1.00 78.00 91 ARG A N 1
ATOM 718 C CA . ARG A 1 91 ? -14.110 -14.976 13.617 1.00 78.00 91 ARG A CA 1
ATOM 719 C C . ARG A 1 91 ? -15.426 -15.598 13.167 1.00 78.00 91 ARG A C 1
ATOM 721 O O . ARG A 1 91 ? -15.544 -16.815 13.176 1.00 78.00 91 ARG A O 1
ATOM 728 N N . GLU A 1 92 ? -16.398 -14.777 12.783 1.00 74.75 92 GLU A N 1
ATOM 729 C CA . GLU A 1 92 ? -17.710 -15.225 12.297 1.00 74.75 92 GLU A CA 1
ATOM 730 C C . GLU A 1 92 ? -17.693 -15.635 10.802 1.00 74.75 92 GLU A C 1
ATOM 732 O O . GLU A 1 92 ? -18.749 -15.758 10.190 1.00 74.75 92 GLU A O 1
ATOM 737 N N . ASP A 1 93 ? -16.510 -15.842 10.200 1.00 61.34 93 ASP A N 1
ATOM 738 C CA . ASP A 1 93 ? -16.289 -16.273 8.800 1.00 61.34 93 ASP A CA 1
ATOM 739 C C . ASP A 1 93 ? -16.931 -15.378 7.708 1.00 61.34 93 ASP A C 1
ATOM 741 O O . ASP A 1 93 ? -16.956 -15.721 6.523 1.00 61.34 93 ASP A O 1
ATOM 745 N N . ASN A 1 94 ? -17.399 -14.178 8.070 1.00 57.75 94 ASN A N 1
ATOM 746 C CA . ASN A 1 94 ? -18.086 -13.252 7.160 1.00 57.75 94 ASN A CA 1
ATOM 747 C C . ASN A 1 94 ? -17.142 -12.287 6.422 1.00 57.75 94 ASN A C 1
ATOM 749 O O . ASN A 1 94 ? -17.565 -11.605 5.486 1.00 57.75 94 ASN A O 1
ATOM 753 N N . LEU A 1 95 ? -15.859 -12.233 6.796 1.00 55.00 95 LEU A N 1
ATOM 754 C CA . LEU A 1 95 ? -14.857 -11.404 6.127 1.00 55.00 95 LEU A CA 1
ATOM 755 C C . LEU A 1 95 ? -13.715 -12.272 5.581 1.00 55.00 95 LEU A C 1
ATOM 757 O O . LEU A 1 95 ? -12.681 -12.452 6.219 1.00 55.00 95 LEU A O 1
ATOM 761 N N . LYS A 1 96 ? -13.868 -12.787 4.354 1.00 47.94 96 LYS A N 1
ATOM 762 C CA . LYS A 1 96 ? -12.720 -13.313 3.602 1.00 47.94 96 LYS A CA 1
ATOM 763 C C . LYS A 1 96 ? -11.811 -12.148 3.224 1.00 47.94 96 LYS A C 1
ATOM 765 O O . LYS A 1 96 ? -11.999 -11.515 2.184 1.00 47.94 96 LYS A O 1
ATOM 770 N N . VAL A 1 97 ? -10.831 -11.859 4.074 1.00 51.47 97 VAL A N 1
ATOM 771 C CA . VAL A 1 97 ? -9.650 -11.098 3.666 1.00 51.47 97 VAL A CA 1
ATOM 772 C C . VAL A 1 97 ? -8.992 -11.921 2.552 1.00 51.47 97 VAL A C 1
ATOM 774 O O . VAL A 1 97 ? -8.560 -13.045 2.798 1.00 51.47 97 VAL A O 1
ATOM 777 N N . SER A 1 98 ? -9.070 -11.423 1.310 1.00 47.59 98 SER A N 1
ATOM 778 C CA . SER A 1 98 ? -8.447 -12.055 0.132 1.00 47.59 98 SER A CA 1
ATOM 779 C C . SER A 1 98 ? -6.929 -12.082 0.236 1.00 47.59 98 SER A C 1
ATOM 781 O O . SER A 1 98 ? -6.370 -11.129 0.823 1.00 47.59 98 SER A O 1
#

Foldseek 3Di:
DDPVVVVVVVVVVVVVVVVVDDDDDDDDDDQDPVPDPDRNVVVVVVVCLVDCVDDDDLVVQLVVQCVVPVPLSVDPPSVSSNVVSVVVCVVVVNDPPD

Sequence (98 aa):
MTVSMMYRESLNNLMSMLYQTHPHFIRCIIPNEKKASGNGVLEGIRICRKGYPNRMVYSDFKHRYAILAADEAKVPDEKAASKGITDRLCREDNLKVS

Secondary structure (DSSP, 8-state):
--HHHHHHHHHHHHHHHHHTS-----------TT--TT-HHHHHHHHHHTS------HHHHHHHHTTT-TTGGG-S-HHHHHHHHHHHHHHTT-----

InterPro domains:
  IPR001609 Myosin head, motor domain-like [PF00063] (1-89)
  IPR001609 Myosin head, motor domain-like [PS51456] (1-98)
  IPR027417 P-loop containing nucleoside triphosphate hydrolase [SSF52540] (2-90)
  IPR036961 Kinesin motor domain superfamily [G3DSA:3.40.850.10] (2-51)

Radius of gyration: 23.43 Å; chains: 1; bounding box: 64×31×52 Å

pLDDT: mean 79.43, std 10.77, range [47.59, 94.25]

Organism: Meloidogyne hapla (NCBI:txid6305)